Protein AF-A0A6N2AGV8-F1 (afdb_monomer)

Secondary structure (DSSP, 8-state):
-EEETTEEEEEEE--TTEEEEEEE--GGGTPEEEEEEEPPTT---EEEEEEEEEETTEEEEEEEEEETTEEEEEEEEEETTTTEEEEE-GGG--STT-HHHHHHHHHHHHS------

Foldseek 3Di:
DEDAQNWDKDWDDDDLFWTWIWTQDPVVVRDTDIDIQGDDPVRGQFDDWDWYYFDHQ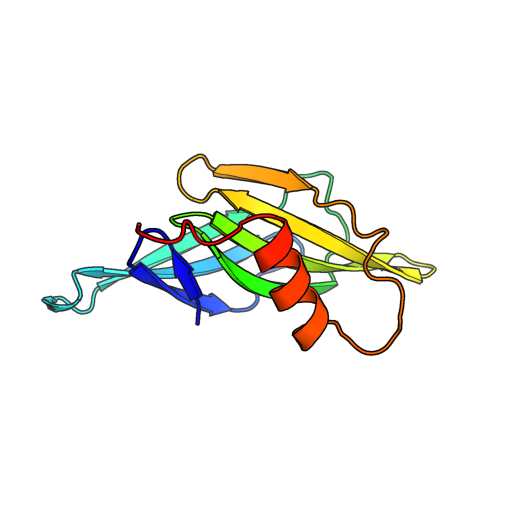KIKIWTFHDDPPDTDIWIWIARNVVSDIDTDDCPVPPDPPPPPPVVVVVSCVVHPDPDPD

Solvent-accessible surface area (backbone atoms only — not comparable to full-atom values): 6928 Å² total; per-residue (Å²): 120,33,53,48,61,93,22,56,24,46,69,51,92,51,60,55,52,34,40,38,36,33,37,49,56,54,75,93,74,71,41,66,44,82,44,76,50,68,56,58,88,88,57,65,53,40,69,50,71,49,78,44,58,71,50,88,26,26,35,35,40,40,38,36,26,56,49,101,86,48,81,45,75,47,36,32,40,36,33,68,84,76,73,43,80,44,82,44,85,53,86,80,67,67,68,99,83,37,71,71,69,45,46,55,55,48,49,43,72,77,53,64,79,78,75,88,123

Mean predicted aligned error: 9.34 Å

Organism: Solanum chilense (NCBI:txid4083)

pLDDT: mean 73.48, std 13.3, range [39.09, 88.62]

Radius of gyration: 15.0 Å; Cα contacts (8 Å, |Δi|>4): 203; chains: 1; bounding box: 50×22×44 Å

Sequence (117 aa):
MIEVNDKLALWWSGSSETVNLRVLGDPQKGKWLKHIIRFPSNMKNVGTYQIYSCCDGEILIFLIRLDDSARSRSCYCHDVRKNTWKYLKTSLFSVKNCVDKGIYTYAETLFPLKKNS

Nearest PDB structures (foldseek):
  4irt-assembly1_A  TM=5.798E-01  e=5.921E-02  Bacteroides ovatus ATCC 8483
  5muk-assembly1_A  TM=5.801E-01  e=2.006E-01  Bacteroides thetaiotaomicron VPI-5482
  5mum-assembly1_A  TM=5.856E-01  e=3.126E-01  Bacteroides intestinalis DSM 17393
  5mvh-assembly1_A  TM=5.774E-01  e=2.241E-01  Bacteroides cellulosilyticus DSM 14838
  5mul-assembly1_A  TM=5.803E-01  e=4.360E-01  Bacteroides thetaiotaomicron VPI-5482

Structure (mmCIF, N/CA/C/O backbone):
data_AF-A0A6N2AGV8-F1
#
_entry.id   AF-A0A6N2AGV8-F1
#
loop_
_atom_site.group_PDB
_atom_site.id
_atom_site.type_symbol
_atom_site.label_atom_id
_atom_site.label_alt_id
_atom_site.label_comp_id
_atom_site.label_asym_id
_atom_site.label_entity_id
_atom_site.label_seq_id
_atom_site.pdbx_PDB_ins_code
_atom_site.Cartn_x
_atom_site.Cartn_y
_atom_site.Cartn_z
_atom_site.occupancy
_atom_site.B_iso_or_equiv
_atom_site.auth_seq_id
_atom_site.auth_comp_id
_atom_site.auth_asym_id
_atom_site.auth_atom_id
_atom_site.pdbx_PDB_model_num
ATOM 1 N N . MET A 1 1 ? -2.867 12.809 2.233 1.00 77.31 1 MET A N 1
ATOM 2 C CA . MET A 1 1 ? -3.807 12.314 3.261 1.00 77.31 1 MET A CA 1
ATOM 3 C C . MET A 1 1 ? -4.672 11.258 2.604 1.00 77.31 1 MET A C 1
ATOM 5 O O . MET A 1 1 ? -5.022 11.459 1.450 1.00 77.31 1 MET A O 1
ATOM 9 N N . ILE A 1 2 ? -4.911 10.136 3.273 1.00 82.56 2 ILE A N 1
ATOM 10 C CA . ILE A 1 2 ? -5.652 8.985 2.743 1.00 82.56 2 ILE A CA 1
ATOM 11 C C . ILE A 1 2 ? -6.597 8.462 3.826 1.00 82.56 2 ILE A C 1
ATOM 13 O O . ILE A 1 2 ? -6.352 8.667 5.008 1.00 82.56 2 ILE A O 1
ATOM 17 N N . GLU A 1 3 ? -7.653 7.782 3.436 1.00 81.88 3 GLU A N 1
ATOM 18 C CA . GLU A 1 3 ? -8.517 6.978 4.292 1.00 81.88 3 GLU A CA 1
ATOM 19 C C . GLU A 1 3 ? -8.026 5.524 4.385 1.00 81.88 3 GLU A C 1
ATOM 21 O O . GLU A 1 3 ? -7.612 4.940 3.380 1.00 81.88 3 GLU A O 1
ATOM 26 N N . VAL A 1 4 ? -8.052 4.956 5.597 1.00 80.88 4 VAL A N 1
ATOM 27 C CA . VAL A 1 4 ? -7.706 3.562 5.914 1.00 80.88 4 VAL A CA 1
ATOM 28 C C . VAL A 1 4 ? -8.672 3.045 6.981 1.00 80.88 4 VAL A C 1
ATOM 30 O O . VAL A 1 4 ? -8.603 3.501 8.119 1.00 80.88 4 VAL A O 1
ATOM 33 N N . ASN A 1 5 ? -9.520 2.061 6.655 1.00 81.69 5 ASN A N 1
ATOM 34 C CA . ASN A 1 5 ? -10.546 1.517 7.567 1.00 81.69 5 ASN A CA 1
ATOM 35 C C . ASN A 1 5 ? -11.409 2.623 8.207 1.00 81.69 5 ASN A C 1
ATOM 37 O O . ASN A 1 5 ? -11.423 2.742 9.435 1.00 81.69 5 ASN A O 1
ATOM 41 N N . ASP A 1 6 ? -12.025 3.479 7.387 1.00 80.25 6 ASP A N 1
ATOM 42 C CA . ASP A 1 6 ? -12.869 4.612 7.815 1.00 80.25 6 ASP A CA 1
ATOM 43 C C . ASP A 1 6 ? -12.159 5.641 8.712 1.00 80.25 6 ASP A C 1
ATOM 45 O O . ASP A 1 6 ? -12.779 6.454 9.401 1.00 80.25 6 ASP A O 1
ATOM 49 N N . LYS A 1 7 ? -10.823 5.597 8.751 1.00 83.56 7 LYS A N 1
ATOM 50 C CA . LYS A 1 7 ? -9.995 6.500 9.547 1.00 83.56 7 LYS A CA 1
ATOM 51 C C . LYS A 1 7 ? -9.092 7.316 8.656 1.00 83.56 7 LYS A C 1
ATOM 53 O O . LYS A 1 7 ? -8.474 6.820 7.714 1.00 83.56 7 LYS A O 1
ATOM 58 N N . LEU A 1 8 ? -8.948 8.577 9.033 1.00 87.06 8 LEU A N 1
ATOM 59 C CA . LEU A 1 8 ? -8.008 9.475 8.396 1.00 87.06 8 LEU A CA 1
ATOM 60 C C . LEU A 1 8 ? -6.575 9.023 8.676 1.00 87.06 8 LEU A C 1
ATOM 62 O O . LEU A 1 8 ? -6.201 8.782 9.823 1.00 87.06 8 LEU A O 1
ATOM 66 N N . ALA A 1 9 ? -5.750 8.964 7.643 1.00 87.94 9 ALA A N 1
ATOM 67 C CA . ALA A 1 9 ? -4.344 8.640 7.752 1.00 87.94 9 ALA A CA 1
ATOM 68 C C . ALA A 1 9 ? -3.463 9.652 7.013 1.00 87.94 9 ALA A C 1
ATOM 70 O O . ALA A 1 9 ? -3.725 10.102 5.891 1.00 87.94 9 ALA A O 1
ATOM 71 N N . LEU A 1 10 ? -2.360 9.996 7.664 1.00 88.12 10 LEU A N 1
ATOM 72 C CA . LEU A 1 10 ? -1.269 10.758 7.083 1.00 88.12 10 LEU A CA 1
ATOM 73 C C . LEU A 1 10 ? -0.161 9.785 6.711 1.00 88.12 10 LEU A C 1
ATOM 75 O O . LEU A 1 10 ? 0.236 8.949 7.522 1.00 88.12 10 LEU A O 1
ATOM 79 N N . TRP A 1 11 ? 0.349 9.915 5.496 1.00 86.06 11 TRP A N 1
ATOM 80 C CA . TRP A 1 11 ? 1.526 9.189 5.050 1.00 86.06 11 TRP A CA 1
ATOM 81 C C . TRP A 1 11 ? 2.649 10.182 4.786 1.00 86.06 11 TRP A C 1
ATOM 83 O O . TRP A 1 11 ? 2.403 11.329 4.409 1.00 86.06 11 TRP A O 1
ATOM 93 N N . TRP A 1 12 ? 3.878 9.736 4.991 1.00 82.31 12 TRP A N 1
ATOM 94 C CA . TRP A 1 12 ? 5.069 10.463 4.574 1.00 82.31 12 TRP A CA 1
ATOM 95 C C . TRP A 1 12 ? 6.098 9.475 4.034 1.00 82.31 12 TRP A C 1
ATOM 97 O O . TRP A 1 12 ? 5.968 8.255 4.212 1.00 82.31 12 TRP A O 1
ATOM 107 N N . SER A 1 13 ? 7.097 9.996 3.322 1.00 70.31 13 SER A N 1
ATOM 108 C CA . SER A 1 13 ? 8.187 9.176 2.806 1.00 70.31 13 SER A CA 1
ATOM 109 C C . SER A 1 13 ? 8.873 8.417 3.952 1.00 70.31 13 SER A C 1
ATOM 111 O O . SER A 1 13 ? 9.219 8.981 4.991 1.00 70.31 13 SER A O 1
ATOM 113 N N . GLY A 1 14 ? 9.001 7.103 3.795 1.00 73.81 14 GLY A N 1
ATOM 114 C CA . GLY A 1 14 ? 9.839 6.239 4.609 1.00 73.81 14 GLY A CA 1
ATOM 115 C C . GLY A 1 14 ? 11.170 6.002 3.907 1.00 73.81 14 GLY A C 1
ATOM 116 O O . GLY A 1 14 ? 11.690 6.892 3.236 1.00 73.81 14 GLY A O 1
ATOM 117 N N . SER A 1 15 ? 11.735 4.812 4.087 1.00 81.50 15 SER A N 1
ATOM 118 C CA . SER A 1 15 ? 12.939 4.386 3.366 1.00 81.50 15 SER A CA 1
ATOM 119 C C . SER A 1 15 ? 12.592 3.748 2.014 1.00 81.50 15 SER A C 1
ATOM 121 O O . SER A 1 15 ? 11.425 3.584 1.663 1.00 81.50 15 SER A O 1
ATOM 123 N N . SER A 1 16 ? 13.609 3.288 1.284 1.00 80.94 16 SER A N 1
ATOM 124 C CA . SER A 1 16 ? 13.455 2.407 0.115 1.00 80.94 16 SER A CA 1
ATOM 125 C C . SER A 1 16 ? 12.772 1.063 0.423 1.00 80.94 16 SER A C 1
ATOM 127 O O . SER A 1 16 ? 12.499 0.292 -0.493 1.00 80.94 16 SER A O 1
ATOM 129 N N . GLU A 1 17 ? 12.489 0.771 1.694 1.00 85.19 17 GLU A N 1
ATOM 130 C CA . GLU A 1 17 ? 11.925 -0.497 2.170 1.00 85.19 17 GLU A CA 1
ATOM 131 C C . GLU A 1 17 ? 10.604 -0.316 2.924 1.00 85.19 17 GLU A C 1
ATOM 133 O O . GLU A 1 17 ? 9.941 -1.298 3.266 1.00 85.19 17 GLU A O 1
ATOM 138 N N . THR A 1 18 ? 10.224 0.925 3.243 1.00 87.94 18 THR A N 1
ATOM 139 C CA . THR A 1 18 ? 9.104 1.179 4.147 1.00 87.94 18 THR A CA 1
ATOM 140 C C . THR A 1 18 ? 8.307 2.420 3.792 1.00 87.94 18 THR A C 1
ATOM 142 O O . THR A 1 18 ? 8.824 3.413 3.290 1.00 87.94 18 THR A O 1
ATOM 145 N N . VAL A 1 19 ? 7.035 2.382 4.171 1.00 87.69 19 VAL A N 1
ATOM 146 C CA . VAL A 1 19 ? 6.149 3.538 4.245 1.00 87.69 19 VAL A CA 1
ATOM 147 C C . VAL A 1 19 ? 5.794 3.777 5.700 1.00 87.6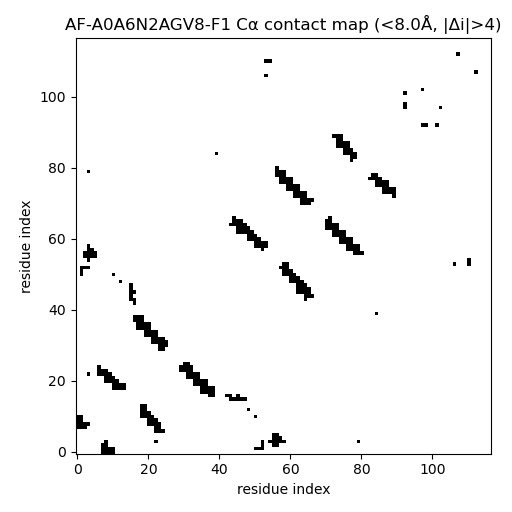9 19 VAL A C 1
ATOM 149 O O . VAL A 1 19 ? 5.389 2.856 6.413 1.00 87.69 19 VAL A O 1
ATOM 152 N N . ASN A 1 20 ? 5.871 5.034 6.125 1.00 88.25 20 ASN A N 1
ATOM 153 C CA . ASN A 1 20 ? 5.350 5.440 7.418 1.00 88.25 20 ASN A CA 1
ATOM 154 C C . ASN A 1 20 ? 3.929 5.997 7.286 1.00 88.25 20 ASN A C 1
ATOM 156 O O . ASN A 1 20 ? 3.645 6.832 6.425 1.00 88.25 20 ASN A O 1
ATOM 160 N N . LEU A 1 21 ? 3.060 5.562 8.193 1.00 87.81 21 LEU A N 1
ATOM 161 C CA . LEU A 1 21 ? 1.677 5.994 8.319 1.00 87.81 21 LEU A CA 1
ATOM 162 C C . LEU A 1 21 ? 1.390 6.436 9.753 1.00 87.81 21 LEU A C 1
ATOM 164 O O . LEU A 1 21 ? 1.871 5.850 10.724 1.00 87.81 21 LEU A O 1
ATOM 168 N N . ARG A 1 22 ? 0.549 7.456 9.891 1.00 88.06 22 ARG A N 1
ATOM 169 C CA . ARG A 1 22 ? -0.148 7.790 11.131 1.00 88.06 22 ARG A CA 1
ATOM 170 C C . ARG A 1 22 ? -1.630 7.695 10.864 1.00 88.06 22 ARG A C 1
ATOM 172 O O . ARG A 1 22 ? -2.142 8.468 10.066 1.00 88.06 22 ARG A O 1
ATOM 179 N N . VAL A 1 23 ? -2.294 6.768 11.537 1.00 87.69 23 VAL A N 1
ATOM 180 C CA . VAL A 1 23 ? -3.745 6.605 11.463 1.00 87.69 23 VAL A CA 1
ATOM 181 C C . VAL A 1 23 ? -4.353 7.331 12.653 1.00 87.69 23 VAL A C 1
ATOM 183 O O . VAL A 1 23 ? -3.893 7.168 13.787 1.00 87.69 23 VAL A O 1
ATOM 186 N N . LEU A 1 24 ? -5.354 8.164 12.397 1.00 84.81 24 LEU A N 1
ATOM 187 C CA . LEU A 1 24 ? -6.115 8.831 13.437 1.00 84.81 24 LEU A CA 1
ATOM 188 C C . LEU A 1 24 ? -6.841 7.756 14.247 1.00 84.81 24 LEU A C 1
ATOM 190 O O . LEU A 1 24 ? -7.639 6.987 13.715 1.00 84.81 24 LEU A O 1
ATOM 194 N N . GLY A 1 25 ? -6.488 7.656 15.524 1.00 82.31 25 GLY A N 1
ATOM 195 C CA . GLY A 1 25 ? -7.120 6.757 16.474 1.00 82.31 25 GLY A CA 1
ATOM 196 C C . GLY A 1 25 ? -8.460 7.327 16.919 1.00 82.31 25 GLY A C 1
ATOM 197 O O . GLY A 1 25 ? -9.360 7.520 16.114 1.00 82.31 25 GLY A O 1
ATOM 198 N N . ASP A 1 26 ? -8.592 7.588 18.215 1.00 78.56 26 ASP A N 1
ATOM 199 C CA . ASP A 1 26 ? -9.756 8.284 18.762 1.00 78.56 26 ASP A CA 1
ATOM 200 C C . ASP A 1 26 ? -9.660 9.790 18.432 1.00 78.56 26 ASP A C 1
ATOM 202 O O . ASP A 1 26 ? -8.747 10.454 18.950 1.00 78.56 26 ASP A O 1
ATOM 206 N N . PRO A 1 27 ? -10.567 10.342 17.597 1.00 71.38 27 PRO A N 1
ATOM 207 C CA . PRO A 1 27 ? -10.546 11.753 17.221 1.00 71.38 27 PRO A CA 1
ATOM 208 C C . PRO A 1 27 ? -10.731 12.681 18.423 1.00 71.38 27 PRO A C 1
ATOM 210 O O . PRO A 1 27 ? -10.122 13.746 18.462 1.00 71.38 27 PRO A O 1
ATOM 213 N N . GLN A 1 28 ? -11.502 12.264 19.437 1.00 76.06 28 GLN A N 1
ATOM 214 C CA . GLN A 1 28 ? -11.740 13.076 20.634 1.00 76.06 28 GLN A CA 1
ATOM 215 C C . GLN A 1 28 ? -10.511 13.160 21.539 1.00 76.06 28 GLN A C 1
ATOM 217 O O . GLN A 1 28 ? -10.359 14.111 22.300 1.00 76.06 28 GLN A O 1
ATOM 222 N N . LYS A 1 29 ? -9.604 12.183 21.443 1.00 79.44 29 LYS A N 1
ATOM 223 C CA . LYS A 1 29 ? -8.347 12.166 22.204 1.00 79.44 29 LYS A CA 1
ATOM 224 C C . LYS A 1 29 ? -7.152 12.682 21.399 1.00 79.44 29 LYS A C 1
ATOM 226 O O . LYS A 1 29 ? -6.044 12.699 21.931 1.00 79.44 29 LYS A O 1
ATOM 231 N N . GLY A 1 30 ? -7.338 13.027 20.119 1.00 73.50 30 GLY A N 1
ATOM 232 C CA . GLY A 1 30 ? -6.270 13.490 19.223 1.00 73.50 30 GLY A CA 1
ATOM 233 C C . GLY A 1 30 ? -5.111 12.497 19.051 1.00 73.50 30 GLY A C 1
ATOM 234 O O . GLY A 1 30 ? -3.995 12.894 18.707 1.00 73.50 30 GLY A O 1
ATOM 235 N N . LYS A 1 31 ? -5.329 11.204 19.331 1.00 85.19 31 LYS A N 1
ATOM 236 C CA . LYS A 1 31 ? -4.256 10.201 19.333 1.00 85.19 31 LYS A CA 1
ATOM 237 C C . LYS A 1 31 ? -3.994 9.695 17.920 1.00 85.19 31 LYS A C 1
ATOM 239 O O . LYS A 1 31 ? -4.875 9.115 17.295 1.00 85.19 31 LYS A O 1
ATOM 244 N N . TRP A 1 32 ? -2.756 9.836 17.456 1.00 87.00 32 TRP A N 1
ATOM 245 C CA . TRP A 1 32 ? -2.286 9.267 16.194 1.00 87.00 32 TRP A CA 1
ATOM 246 C C . TRP A 1 32 ? -1.500 7.983 16.450 1.00 87.00 32 TRP A C 1
ATOM 248 O O . TRP A 1 32 ? -0.514 7.993 17.188 1.00 87.00 32 TRP A O 1
ATOM 258 N N . LEU A 1 33 ? -1.911 6.885 15.822 1.00 87.88 33 LEU A N 1
ATOM 259 C CA . LEU A 1 33 ? -1.223 5.600 15.905 1.00 87.88 33 LEU A CA 1
ATOM 260 C C . LEU A 1 33 ? -0.203 5.490 14.776 1.00 87.88 33 LEU A C 1
ATOM 262 O O . LEU A 1 33 ? -0.536 5.702 13.611 1.00 87.88 33 LEU A O 1
ATOM 266 N N . LYS A 1 34 ? 1.048 5.168 15.115 1.00 87.94 34 LYS A N 1
ATOM 267 C CA . LYS A 1 34 ? 2.114 4.959 14.131 1.00 87.94 34 LYS A CA 1
ATOM 268 C C . LYS A 1 34 ? 2.001 3.554 13.539 1.00 87.94 34 LYS A C 1
ATOM 270 O O . LYS A 1 34 ? 2.024 2.574 14.273 1.00 87.94 34 LYS A O 1
ATOM 275 N N . HIS A 1 35 ? 1.979 3.477 12.216 1.00 86.31 35 HIS A N 1
ATOM 276 C CA . HIS A 1 35 ? 2.035 2.244 11.441 1.00 86.31 35 HIS A CA 1
ATOM 277 C C . HIS A 1 35 ? 3.221 2.307 10.476 1.00 86.31 35 HIS A C 1
ATOM 279 O O . HIS A 1 35 ? 3.508 3.354 9.896 1.00 86.31 35 HIS A O 1
ATOM 285 N N . ILE A 1 36 ? 3.927 1.190 10.317 1.00 88.06 36 ILE A N 1
ATOM 286 C CA . ILE A 1 36 ? 5.015 1.057 9.346 1.00 88.06 36 ILE A CA 1
ATOM 287 C C . ILE A 1 36 ? 4.636 -0.080 8.413 1.00 88.06 36 ILE A C 1
ATOM 289 O O . ILE A 1 36 ? 4.551 -1.231 8.840 1.00 88.06 36 ILE A O 1
ATOM 293 N N . ILE A 1 37 ? 4.415 0.249 7.148 1.00 87.50 37 ILE A N 1
ATOM 294 C CA . ILE A 1 37 ? 4.197 -0.735 6.097 1.00 87.50 37 ILE A CA 1
ATOM 295 C C . ILE A 1 37 ? 5.558 -1.076 5.511 1.00 87.50 37 ILE A C 1
ATOM 297 O O . ILE A 1 37 ? 6.288 -0.193 5.065 1.00 87.50 37 ILE A O 1
ATOM 301 N N . ARG A 1 38 ? 5.906 -2.360 5.520 1.00 88.62 38 ARG A N 1
ATOM 302 C CA . ARG A 1 38 ? 7.145 -2.860 4.922 1.00 88.62 38 ARG A CA 1
ATOM 303 C C . ARG A 1 38 ? 6.870 -3.330 3.508 1.00 88.62 38 ARG A C 1
ATOM 305 O O . ARG A 1 38 ? 5.915 -4.077 3.291 1.00 88.62 38 ARG A O 1
ATOM 312 N N . PHE A 1 39 ? 7.710 -2.918 2.568 1.00 86.62 39 PHE A N 1
ATOM 313 C CA . PHE A 1 39 ? 7.642 -3.450 1.221 1.00 86.62 39 PHE A CA 1
ATOM 314 C C . PHE A 1 39 ? 8.005 -4.945 1.227 1.00 86.62 39 PHE A C 1
ATOM 316 O O . PHE A 1 39 ? 8.879 -5.373 1.985 1.00 86.62 39 PHE A O 1
ATOM 323 N N . PRO A 1 40 ? 7.339 -5.762 0.399 1.00 84.25 40 PRO A N 1
ATOM 324 C CA . PRO A 1 40 ? 7.748 -7.129 0.126 1.00 84.25 40 PRO A CA 1
ATOM 325 C C . PRO A 1 40 ? 9.203 -7.192 -0.342 1.00 84.25 40 PRO A C 1
ATOM 327 O O . PRO A 1 40 ? 9.667 -6.323 -1.075 1.00 84.25 40 PRO A O 1
ATOM 330 N N . SER A 1 41 ? 9.908 -8.262 0.020 1.00 82.44 41 SER A N 1
ATOM 331 C CA . SER A 1 41 ? 11.343 -8.443 -0.257 1.00 82.44 41 SER A CA 1
ATOM 332 C C . SER A 1 41 ? 11.715 -8.455 -1.747 1.00 82.44 41 SER A C 1
ATOM 334 O O . SER A 1 41 ? 12.869 -8.218 -2.106 1.00 82.44 41 SER A O 1
ATOM 336 N N . ASN A 1 42 ? 10.750 -8.718 -2.631 1.00 79.19 42 ASN A N 1
ATOM 337 C CA . ASN A 1 42 ? 10.929 -8.641 -4.081 1.00 79.19 42 ASN A CA 1
ATOM 338 C C . ASN A 1 42 ? 10.818 -7.206 -4.637 1.00 79.19 42 ASN A C 1
ATOM 340 O O . ASN A 1 42 ? 11.063 -6.993 -5.824 1.00 79.19 42 ASN A O 1
ATOM 344 N N . MET A 1 43 ? 10.458 -6.220 -3.811 1.00 79.75 43 MET A N 1
ATOM 345 C CA . MET A 1 43 ? 10.471 -4.804 -4.163 1.00 79.75 43 MET A CA 1
ATOM 346 C C . MET A 1 43 ? 11.810 -4.186 -3.761 1.00 79.75 43 MET A C 1
ATOM 348 O O . MET A 1 43 ? 11.965 -3.663 -2.663 1.00 79.75 43 MET A O 1
ATOM 352 N N . LYS A 1 44 ? 12.792 -4.252 -4.659 1.00 74.81 44 LYS A N 1
ATOM 353 C CA . LYS A 1 44 ? 14.098 -3.613 -4.460 1.00 74.81 44 LYS A CA 1
ATOM 354 C C . LYS A 1 44 ? 14.143 -2.244 -5.135 1.00 74.81 44 LYS A C 1
ATOM 356 O O . LYS A 1 44 ? 13.352 -1.968 -6.039 1.00 74.81 44 LYS A O 1
ATOM 361 N N . ASN A 1 45 ? 15.070 -1.404 -4.678 1.00 76.44 45 ASN A N 1
ATOM 362 C CA . ASN A 1 45 ? 15.403 -0.113 -5.285 1.00 76.44 45 ASN A CA 1
ATOM 363 C C . ASN A 1 45 ? 14.196 0.825 -5.477 1.00 76.44 45 ASN A C 1
ATOM 365 O O . ASN A 1 45 ? 14.051 1.490 -6.506 1.00 76.44 45 ASN A O 1
ATOM 369 N N . VAL A 1 46 ? 13.292 0.876 -4.493 1.00 78.94 46 VAL A N 1
ATOM 370 C CA . VAL A 1 46 ? 12.185 1.839 -4.506 1.00 78.94 46 VAL A CA 1
ATOM 371 C C . VAL A 1 46 ? 12.759 3.242 -4.310 1.00 78.94 46 VAL A C 1
ATOM 373 O O . VAL A 1 46 ? 13.286 3.548 -3.243 1.00 78.94 46 VAL A O 1
ATOM 376 N N . GLY A 1 47 ? 12.672 4.084 -5.342 1.00 74.81 47 GLY A N 1
ATOM 377 C CA . GLY A 1 47 ? 13.192 5.451 -5.296 1.00 74.81 47 GLY A CA 1
ATOM 378 C C . GLY A 1 47 ? 12.160 6.446 -4.795 1.00 74.81 47 GLY A C 1
ATOM 379 O O . GLY A 1 47 ? 12.391 7.165 -3.828 1.00 74.81 47 GLY A O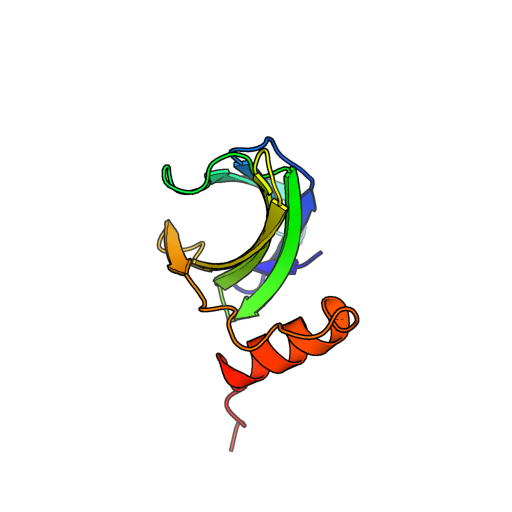 1
ATOM 380 N N . THR A 1 48 ? 11.002 6.488 -5.449 1.00 77.62 48 THR A N 1
ATOM 381 C CA . THR A 1 48 ? 9.889 7.355 -5.052 1.00 77.62 48 THR A CA 1
ATOM 382 C C . THR A 1 48 ? 8.575 6.607 -5.157 1.00 77.62 48 THR A C 1
ATOM 384 O O . THR A 1 48 ? 8.449 5.637 -5.905 1.00 77.62 48 THR A O 1
ATOM 387 N N . TYR A 1 49 ? 7.581 7.034 -4.386 1.00 80.50 49 TYR A N 1
ATOM 388 C CA . TYR A 1 49 ? 6.260 6.433 -4.430 1.00 80.50 49 TYR A CA 1
ATOM 389 C C . TYR A 1 49 ? 5.167 7.440 -4.083 1.00 80.50 49 TYR A C 1
ATOM 391 O O . TYR A 1 49 ? 5.415 8.458 -3.436 1.00 80.50 49 TYR A O 1
ATOM 399 N N . GLN A 1 50 ? 3.950 7.133 -4.514 1.00 79.31 50 GLN A N 1
ATOM 400 C CA . GLN A 1 50 ? 2.726 7.847 -4.172 1.00 79.31 5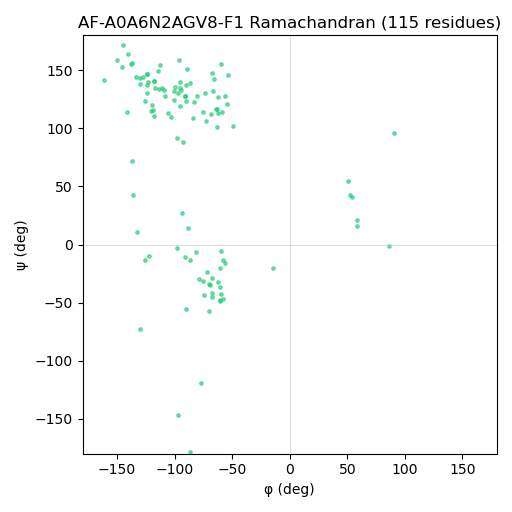0 GLN A CA 1
ATOM 401 C C . GLN A 1 50 ? 1.726 6.866 -3.570 1.00 79.31 50 GLN A C 1
ATOM 403 O O . GLN A 1 50 ? 1.697 5.691 -3.944 1.00 79.31 50 GLN A O 1
ATOM 408 N N . ILE A 1 51 ? 0.920 7.350 -2.627 1.00 81.62 51 ILE A N 1
ATOM 409 C CA . ILE A 1 51 ? -0.082 6.540 -1.936 1.00 81.62 51 ILE A CA 1
ATOM 410 C C . ILE A 1 51 ? -1.448 7.176 -2.104 1.00 81.62 51 ILE A C 1
ATOM 412 O O . ILE A 1 51 ? -1.622 8.365 -1.822 1.00 81.62 51 ILE A O 1
ATOM 416 N N . TYR A 1 52 ? -2.401 6.351 -2.514 1.00 78.12 52 TYR A N 1
ATOM 417 C CA . TYR A 1 52 ? -3.782 6.726 -2.758 1.00 78.12 52 TYR A CA 1
ATOM 418 C C . TYR A 1 52 ? -4.713 5.847 -1.925 1.00 78.12 52 TYR A C 1
ATOM 420 O O . TYR A 1 52 ? -4.434 4.668 -1.683 1.00 78.12 52 TYR A O 1
ATOM 428 N N . SER A 1 53 ? -5.831 6.429 -1.499 1.00 75.94 53 SER A N 1
ATOM 429 C CA . SER A 1 53 ? -6.962 5.655 -0.994 1.00 75.94 53 SER A CA 1
ATOM 430 C C . SER A 1 53 ? -7.585 4.846 -2.114 1.00 75.94 53 SER A C 1
ATOM 432 O O . SER A 1 53 ? -7.585 5.275 -3.267 1.00 75.94 53 SER A O 1
ATOM 434 N N . CYS A 1 54 ? -8.106 3.680 -1.759 1.00 70.81 54 CYS A N 1
ATOM 435 C CA . CYS A 1 54 ? -8.726 2.782 -2.710 1.00 70.81 54 CYS A CA 1
ATOM 436 C C . CYS A 1 54 ? -10.102 2.341 -2.223 1.00 70.81 54 CYS A C 1
ATOM 438 O O . CYS A 1 54 ? -11.116 2.802 -2.734 1.00 70.81 54 CYS A O 1
ATOM 440 N N . CYS A 1 55 ? -10.123 1.475 -1.212 1.00 69.12 55 CYS A N 1
ATOM 441 C CA . CYS A 1 55 ? -11.320 0.896 -0.608 1.00 69.12 55 CYS A CA 1
ATOM 442 C C . CYS A 1 55 ? -11.108 0.716 0.889 1.00 69.12 55 CYS A C 1
ATOM 444 O O . CYS A 1 55 ? -9.981 0.840 1.371 1.00 69.12 55 CYS A O 1
ATOM 446 N N . ASP A 1 56 ? -12.167 0.363 1.612 1.00 72.12 56 ASP A N 1
ATOM 447 C CA . ASP A 1 56 ? -12.155 0.150 3.058 1.00 72.12 56 ASP A CA 1
ATOM 448 C C . ASP A 1 56 ? -11.000 -0.765 3.489 1.00 72.12 56 ASP A C 1
ATOM 450 O O . ASP A 1 56 ? -11.048 -1.992 3.349 1.00 72.12 56 ASP A O 1
ATOM 454 N N . GLY A 1 57 ? -9.940 -0.149 4.018 1.00 69.81 57 GLY A N 1
ATOM 455 C CA . GLY A 1 57 ? -8.760 -0.837 4.549 1.00 69.81 57 GLY A CA 1
ATOM 456 C C . GLY A 1 57 ? -7.671 -1.190 3.542 1.00 69.81 57 GLY A C 1
ATOM 457 O O . GLY A 1 57 ? -6.634 -1.721 3.946 1.00 69.81 57 GLY A O 1
ATOM 458 N N . GLU A 1 58 ? -7.873 -0.880 2.265 1.00 78.06 58 GLU A N 1
ATOM 459 C CA . GLU A 1 58 ? -6.908 -1.093 1.193 1.00 78.06 58 GLU A CA 1
ATOM 460 C C . GLU A 1 58 ? -6.330 0.237 0.704 1.00 78.06 58 GLU A C 1
ATOM 462 O O . GLU A 1 58 ? -7.051 1.199 0.429 1.00 78.06 58 GLU A O 1
ATOM 467 N N . ILE A 1 59 ? -5.006 0.282 0.560 1.00 81.19 59 ILE A N 1
ATOM 468 C CA . ILE A 1 59 ? -4.296 1.436 0.008 1.00 81.19 59 ILE A CA 1
ATOM 469 C C . ILE A 1 59 ? -3.571 1.049 -1.275 1.00 81.19 59 ILE A C 1
ATOM 471 O O . ILE A 1 59 ? -2.967 -0.022 -1.379 1.00 81.19 59 ILE A O 1
ATOM 475 N N . LEU A 1 60 ? -3.591 1.952 -2.249 1.00 78.19 60 LEU A N 1
ATOM 476 C CA . LEU A 1 60 ? -2.810 1.824 -3.469 1.00 78.19 60 LEU A CA 1
ATOM 477 C C . LEU A 1 60 ? -1.465 2.505 -3.279 1.00 78.19 60 LEU A C 1
ATOM 479 O O . LEU A 1 60 ? -1.394 3.675 -2.909 1.00 78.19 60 LEU A O 1
ATOM 483 N N . ILE A 1 61 ? -0.396 1.775 -3.568 1.00 79.81 61 ILE A N 1
ATOM 484 C CA . ILE A 1 61 ? 0.975 2.262 -3.522 1.00 79.81 61 ILE A CA 1
ATOM 485 C C . ILE A 1 61 ? 1.542 2.171 -4.936 1.00 79.81 61 ILE A C 1
ATOM 487 O O . ILE A 1 61 ? 1.777 1.087 -5.481 1.00 79.81 61 ILE A O 1
ATOM 491 N N . PHE A 1 62 ? 1.757 3.335 -5.538 1.00 76.56 62 PHE A N 1
ATOM 492 C CA . PHE A 1 62 ? 2.386 3.469 -6.840 1.00 76.56 62 PHE A CA 1
ATOM 493 C C . PHE A 1 62 ? 3.874 3.741 -6.649 1.00 76.56 62 PHE A C 1
ATOM 495 O O . PHE A 1 62 ? 4.255 4.733 -6.037 1.00 76.56 62 PHE A O 1
ATOM 502 N N . LEU A 1 63 ? 4.717 2.851 -7.158 1.00 76.00 63 LEU A N 1
ATOM 503 C CA . LEU A 1 63 ? 6.158 2.849 -6.945 1.00 76.00 63 LEU A CA 1
ATOM 504 C C . LEU A 1 63 ? 6.882 3.209 -8.243 1.00 76.00 63 LEU A C 1
ATOM 506 O O . LEU A 1 63 ? 6.613 2.638 -9.304 1.00 76.00 63 LEU A O 1
ATOM 510 N N . ILE A 1 64 ? 7.862 4.097 -8.134 1.00 69.12 64 ILE A N 1
ATOM 511 C CA . ILE A 1 64 ? 8.896 4.329 -9.138 1.00 69.12 64 ILE A CA 1
ATOM 512 C C . ILE A 1 64 ? 10.164 3.654 -8.619 1.00 69.12 64 ILE A C 1
ATOM 514 O O . ILE A 1 64 ? 10.770 4.090 -7.635 1.00 69.12 64 ILE A O 1
ATOM 518 N N . ARG A 1 65 ? 10.551 2.562 -9.277 1.00 71.44 65 ARG A N 1
ATOM 519 C CA . ARG A 1 65 ? 11.808 1.868 -9.004 1.00 71.44 65 ARG A CA 1
ATOM 520 C C . ARG A 1 65 ? 12.922 2.494 -9.824 1.00 71.44 65 ARG A C 1
ATOM 522 O O . ARG A 1 65 ? 12.732 2.841 -10.994 1.00 71.44 65 ARG A O 1
ATOM 529 N N . LEU A 1 66 ? 14.070 2.641 -9.185 1.00 63.03 66 LEU A N 1
ATOM 530 C 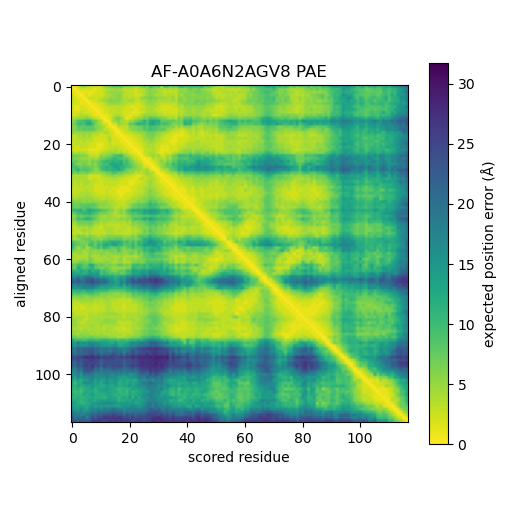CA . LEU A 1 66 ? 15.304 3.071 -9.816 1.00 63.03 66 LEU A CA 1
ATOM 531 C C . LEU A 1 66 ? 16.099 1.800 -10.116 1.00 63.03 66 LEU A C 1
ATOM 533 O O . LEU A 1 66 ? 16.800 1.307 -9.244 1.00 63.03 66 LEU A O 1
ATOM 537 N N . ASP A 1 67 ? 15.933 1.229 -11.308 1.00 64.88 67 ASP A N 1
ATOM 538 C CA . ASP A 1 67 ? 16.893 0.234 -11.796 1.00 64.88 67 ASP A CA 1
ATOM 539 C C . ASP A 1 67 ? 18.014 0.939 -12.560 1.00 64.88 67 ASP A C 1
ATOM 541 O O . ASP A 1 67 ? 17.786 1.984 -13.177 1.00 64.88 67 ASP A O 1
ATOM 545 N N . ASP A 1 68 ? 19.204 0.330 -12.553 1.00 54.81 68 ASP A N 1
ATOM 546 C CA . ASP A 1 68 ? 20.462 0.881 -13.086 1.00 54.81 68 ASP A CA 1
ATOM 547 C C . ASP A 1 68 ? 20.398 1.308 -14.566 1.00 54.81 68 ASP A C 1
ATOM 549 O O . ASP A 1 68 ? 21.252 2.056 -15.036 1.00 54.81 68 ASP A O 1
ATOM 553 N N . SER A 1 69 ? 19.381 0.869 -15.314 1.00 57.94 69 SER A N 1
ATOM 554 C CA . SER A 1 69 ? 19.211 1.184 -16.740 1.00 57.94 69 SER A CA 1
ATOM 555 C C . SER A 1 69 ? 17.858 1.800 -17.120 1.00 57.94 69 SER A C 1
ATOM 557 O O . SER A 1 69 ? 17.732 2.335 -18.223 1.00 57.94 69 SER A O 1
ATOM 559 N N . ALA A 1 70 ? 16.840 1.777 -16.245 1.00 58.38 70 ALA A N 1
ATOM 560 C CA . ALA A 1 70 ? 15.520 2.334 -16.553 1.00 58.38 70 ALA A CA 1
ATOM 561 C C . ALA A 1 70 ? 14.674 2.617 -15.300 1.00 58.38 70 ALA A C 1
ATOM 563 O O . ALA A 1 70 ? 14.599 1.819 -14.367 1.00 58.38 70 ALA A O 1
ATOM 564 N N . ARG A 1 71 ? 13.926 3.730 -15.319 1.00 64.44 71 ARG A N 1
ATOM 565 C CA . ARG A 1 71 ? 12.860 3.984 -14.336 1.00 64.44 71 ARG A CA 1
ATOM 566 C C . ARG A 1 71 ? 11.674 3.070 -14.643 1.00 64.44 71 ARG A C 1
ATOM 568 O O . ARG A 1 71 ? 10.937 3.333 -15.594 1.00 64.44 71 ARG A O 1
ATOM 575 N N . SER A 1 72 ? 11.463 2.030 -13.839 1.00 71.69 72 SER A N 1
ATOM 576 C CA . SER A 1 72 ? 10.288 1.161 -13.963 1.00 71.69 72 SER A CA 1
ATOM 577 C C . SER A 1 72 ? 9.176 1.610 -13.007 1.00 71.69 72 SER A C 1
ATOM 579 O O . SER A 1 72 ? 9.420 2.042 -11.879 1.00 71.69 72 SER A O 1
ATOM 581 N N . ARG A 1 73 ? 7.924 1.564 -13.476 1.00 74.69 73 ARG A N 1
ATOM 582 C CA . ARG A 1 73 ? 6.733 1.934 -12.693 1.00 74.69 73 ARG A CA 1
ATOM 583 C C . ARG A 1 73 ? 5.949 0.681 -12.337 1.00 74.69 73 ARG A C 1
ATOM 585 O O . ARG A 1 73 ? 5.613 -0.109 -13.217 1.00 74.69 73 ARG A O 1
ATOM 592 N N . SER A 1 74 ? 5.643 0.507 -11.058 1.00 77.12 74 SER A N 1
ATOM 593 C CA . SER A 1 74 ? 4.868 -0.626 -10.548 1.00 77.12 74 SER A CA 1
ATOM 594 C C . SER A 1 74 ? 3.738 -0.137 -9.654 1.00 77.12 74 SER A C 1
ATOM 596 O O . SER A 1 74 ? 3.920 0.804 -8.891 1.00 77.12 74 SER A O 1
ATOM 598 N N . CYS A 1 75 ? 2.583 -0.791 -9.717 1.00 79.94 75 CYS A N 1
ATOM 599 C CA . CYS A 1 75 ? 1.443 -0.486 -8.862 1.00 79.94 75 CYS A CA 1
ATOM 600 C C . CYS A 1 75 ? 1.132 -1.695 -7.986 1.00 79.94 75 CYS A C 1
ATOM 602 O O . CYS A 1 75 ? 1.107 -2.832 -8.464 1.00 79.94 75 CYS A O 1
ATOM 604 N N . TYR A 1 76 ? 0.911 -1.449 -6.702 1.00 83.62 76 TYR A N 1
ATOM 605 C CA . TYR A 1 76 ? 0.541 -2.474 -5.744 1.00 83.62 76 TYR A CA 1
ATOM 606 C C . TYR A 1 76 ? -0.627 -2.002 -4.893 1.00 83.62 76 TYR A C 1
ATOM 608 O O . TYR A 1 76 ? -0.703 -0.834 -4.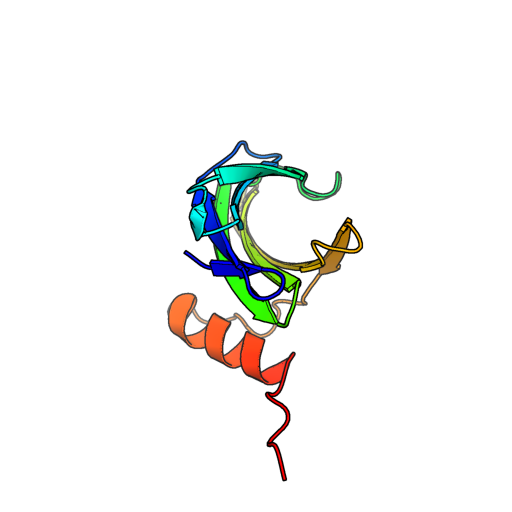526 1.00 83.62 76 TYR A O 1
ATOM 616 N N . CYS A 1 77 ? -1.514 -2.928 -4.554 1.00 84.25 77 CYS A N 1
ATOM 617 C CA . CYS A 1 77 ? -2.508 -2.738 -3.511 1.00 84.25 77 CYS A CA 1
ATOM 618 C C . CYS A 1 77 ? -2.021 -3.423 -2.232 1.00 84.25 77 CYS A C 1
ATOM 620 O O . CYS A 1 77 ? -1.512 -4.548 -2.286 1.00 84.25 77 CYS A O 1
ATOM 622 N N . HIS A 1 78 ? -2.162 -2.740 -1.102 1.00 85.75 78 HIS A N 1
ATOM 623 C CA . HIS A 1 78 ? -1.869 -3.269 0.219 1.00 85.75 78 HIS A CA 1
ATOM 624 C C . HIS A 1 78 ? -3.130 -3.248 1.087 1.00 85.75 78 HIS A C 1
ATOM 626 O O . HIS A 1 78 ? -3.676 -2.180 1.360 1.00 85.75 78 HIS A O 1
ATOM 632 N N . ASP A 1 79 ? -3.562 -4.422 1.550 1.00 85.31 79 ASP A N 1
ATOM 633 C CA . ASP A 1 79 ? -4.609 -4.546 2.571 1.00 85.31 79 ASP A CA 1
ATOM 634 C C . ASP A 1 79 ? -3.958 -4.393 3.948 1.00 85.31 79 ASP A C 1
ATOM 636 O O . ASP A 1 79 ? -3.237 -5.286 4.408 1.00 85.31 79 ASP A O 1
ATOM 640 N N . VAL A 1 80 ? -4.228 -3.264 4.607 1.00 81.81 80 VAL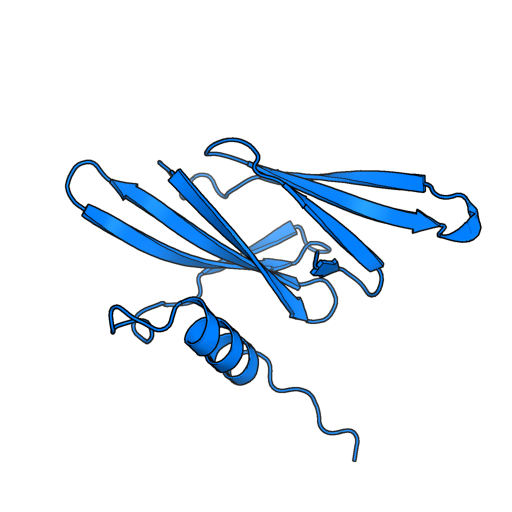 A N 1
ATOM 641 C CA . VAL A 1 80 ? -3.642 -2.902 5.906 1.00 81.81 80 VAL A CA 1
ATOM 642 C C . VAL A 1 80 ? -4.127 -3.833 7.021 1.00 81.81 80 VAL A C 1
ATOM 644 O O . VAL A 1 80 ? -3.400 -4.069 7.984 1.00 81.81 80 VAL A O 1
ATOM 647 N N . ARG A 1 81 ? -5.339 -4.393 6.911 1.00 81.69 81 ARG A N 1
ATOM 648 C CA . ARG A 1 81 ? -5.916 -5.286 7.934 1.00 81.69 81 ARG A CA 1
ATOM 649 C C . ARG A 1 81 ? -5.261 -6.656 7.896 1.00 81.69 81 ARG A C 1
ATOM 651 O O . ARG A 1 81 ? -4.973 -7.238 8.937 1.00 81.69 81 ARG A O 1
ATOM 658 N N . LYS A 1 82 ? -5.059 -7.175 6.683 1.00 84.88 82 LYS A N 1
ATOM 659 C CA . LYS A 1 82 ? -4.498 -8.513 6.456 1.00 84.88 82 LYS A CA 1
ATOM 660 C C . LYS A 1 82 ? -2.979 -8.499 6.324 1.00 84.88 82 LYS A C 1
ATOM 662 O O . LYS A 1 82 ? -2.369 -9.562 6.320 1.00 84.88 82 LYS A O 1
ATOM 667 N N . ASN A 1 83 ? -2.376 -7.316 6.197 1.00 84.31 83 ASN A N 1
ATOM 668 C CA . ASN A 1 83 ? -0.964 -7.135 5.877 1.00 84.31 83 ASN A CA 1
ATOM 669 C C . ASN A 1 83 ? -0.559 -7.916 4.609 1.00 84.31 83 ASN A C 1
ATOM 671 O O . ASN A 1 83 ? 0.482 -8.571 4.557 1.00 84.31 83 ASN A O 1
ATOM 675 N N . THR A 1 84 ? -1.415 -7.876 3.585 1.00 88.19 84 THR A N 1
ATOM 676 C CA . THR A 1 84 ? -1.201 -8.600 2.320 1.00 88.19 84 THR A CA 1
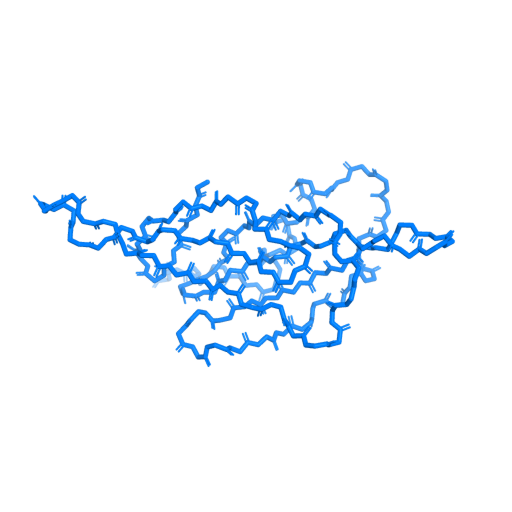ATOM 677 C C . THR A 1 84 ? -0.968 -7.636 1.169 1.00 88.19 84 THR A C 1
ATOM 679 O O . THR A 1 84 ? -1.389 -6.482 1.211 1.00 88.19 84 THR A O 1
ATOM 682 N N . TRP A 1 85 ? -0.268 -8.115 0.143 1.00 88.06 85 TRP A N 1
ATOM 683 C CA . TRP A 1 85 ? 0.114 -7.330 -1.024 1.00 88.06 85 TRP A CA 1
ATOM 684 C C . TRP A 1 85 ? -0.383 -7.989 -2.300 1.00 88.06 85 TRP A C 1
ATOM 686 O O . TRP A 1 85 ? -0.225 -9.194 -2.491 1.00 88.06 85 TRP A O 1
ATOM 696 N N . LYS A 1 86 ? -0.914 -7.176 -3.209 1.00 86.81 86 LYS A N 1
ATOM 697 C CA . LYS A 1 86 ? -1.342 -7.596 -4.541 1.00 86.81 86 LYS A CA 1
ATOM 698 C C . LYS A 1 86 ? -0.663 -6.723 -5.585 1.00 86.81 86 LYS A C 1
ATOM 700 O O . LYS A 1 86 ? -0.793 -5.502 -5.556 1.00 86.81 86 LYS A O 1
ATOM 705 N N . TYR A 1 87 ? 0.061 -7.343 -6.513 1.00 83.62 87 TYR A N 1
ATOM 706 C CA . TYR A 1 87 ? 0.588 -6.630 -7.675 1.00 83.62 87 TYR A CA 1
ATOM 707 C C . TYR A 1 87 ? -0.545 -6.322 -8.651 1.00 83.62 87 TYR A C 1
ATOM 709 O O . TYR A 1 87 ? -1.320 -7.210 -9.012 1.00 83.62 87 TYR A O 1
ATOM 717 N N . LEU A 1 88 ? -0.626 -5.069 -9.084 1.00 76.31 88 LEU A N 1
ATOM 718 C CA . LEU A 1 88 ? -1.585 -4.618 -10.076 1.00 76.31 88 LEU A CA 1
ATOM 719 C C . LEU A 1 88 ? -0.836 -4.399 -11.385 1.00 76.31 88 LEU A C 1
ATOM 721 O O . LEU A 1 88 ? 0.050 -3.550 -11.483 1.00 76.31 88 LEU A O 1
ATOM 725 N N . LYS A 1 89 ? -1.146 -5.232 -12.382 1.00 68.81 89 LYS A N 1
ATOM 726 C CA . LYS A 1 89 ? -0.411 -5.268 -13.646 1.00 68.81 89 LYS A CA 1
ATOM 727 C C . LYS A 1 89 ? -0.564 -3.929 -14.364 1.00 68.81 89 LYS A C 1
ATOM 729 O O . LYS A 1 89 ? -1.661 -3.552 -14.768 1.00 68.81 89 LYS A O 1
ATOM 734 N N . THR A 1 90 ? 0.551 -3.224 -14.540 1.00 62.25 90 THR A N 1
ATOM 735 C CA . THR A 1 90 ? 0.563 -1.844 -15.034 1.00 62.25 90 THR A CA 1
ATOM 736 C C . THR A 1 90 ? 0.629 -1.719 -16.557 1.00 62.25 90 THR A C 1
ATOM 738 O O . THR A 1 90 ? 0.863 -0.625 -17.062 1.00 62.25 90 THR A O 1
ATOM 741 N N . SER A 1 91 ? 0.387 -2.794 -17.317 1.00 57.69 91 SER A N 1
ATOM 742 C CA . SER A 1 91 ? 0.388 -2.760 -18.792 1.00 57.69 91 SER A CA 1
ATOM 743 C C . SER A 1 91 ? -0.615 -1.759 -19.391 1.00 57.69 91 SER A C 1
ATOM 745 O O . SER A 1 91 ? -0.514 -1.435 -20.567 1.00 57.69 91 SER A O 1
ATOM 747 N N . LEU A 1 92 ? -1.547 -1.247 -18.579 1.00 49.50 92 LEU A N 1
ATOM 748 C CA . LEU A 1 92 ? -2.501 -0.188 -18.921 1.00 49.50 92 LEU A CA 1
ATOM 749 C C . LEU A 1 92 ? -1.966 1.245 -18.705 1.00 49.50 92 LEU A C 1
ATOM 751 O O . LEU A 1 92 ? -2.560 2.184 -19.214 1.00 49.50 92 LEU A O 1
ATOM 755 N N . PHE A 1 93 ? -0.845 1.435 -17.996 1.00 52.69 93 PHE A N 1
ATOM 756 C CA . PHE A 1 93 ? -0.229 2.750 -17.730 1.00 52.69 93 PHE A CA 1
ATOM 757 C C . PHE A 1 93 ? 0.847 3.127 -18.758 1.00 52.69 93 PHE A C 1
ATOM 759 O O . PHE A 1 93 ? 1.784 3.877 -18.451 1.00 52.69 93 PHE A O 1
ATOM 766 N N . SER A 1 94 ? 0.742 2.607 -19.985 1.00 45.22 94 SER A N 1
ATOM 767 C CA . SER A 1 94 ? 1.432 3.250 -21.098 1.00 45.22 94 SER A CA 1
ATOM 768 C C . SER A 1 94 ? 0.899 4.686 -21.197 1.00 45.22 94 SER A C 1
ATOM 770 O O . SER A 1 94 ? -0.205 4.985 -20.762 1.00 45.22 94 SER A O 1
ATOM 772 N N . VAL A 1 95 ? 1.685 5.596 -21.756 1.00 41.78 95 VAL A N 1
ATOM 773 C CA . VAL A 1 95 ? 1.380 7.032 -21.881 1.00 41.78 95 VAL A CA 1
ATOM 774 C C . VAL A 1 95 ? 1.869 7.889 -20.704 1.00 41.78 95 VAL A C 1
ATOM 776 O O . VAL A 1 95 ? 1.229 8.106 -19.678 1.00 41.78 95 VAL A O 1
ATOM 779 N N . LYS A 1 96 ? 3.055 8.444 -20.971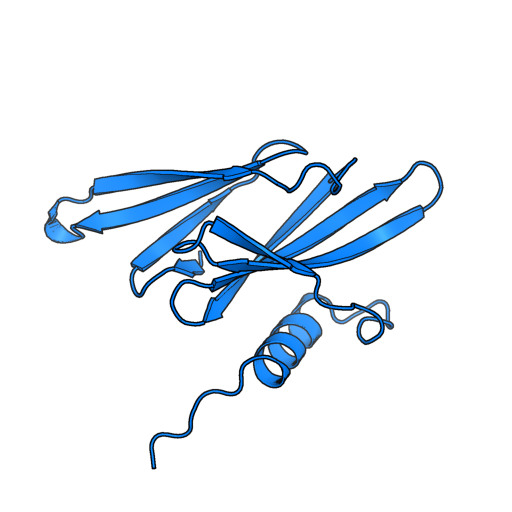 1.00 42.09 96 LYS A N 1
ATOM 780 C CA . LYS A 1 96 ? 3.774 9.600 -20.413 1.00 42.09 96 LYS A CA 1
ATOM 781 C C . LYS A 1 96 ? 3.042 10.629 -19.527 1.00 42.09 96 LYS A C 1
ATOM 783 O O . LYS A 1 96 ? 3.756 11.288 -18.786 1.00 42.09 96 LYS A O 1
ATOM 788 N N . ASN A 1 97 ? 1.716 10.780 -19.519 1.00 39.09 97 ASN A N 1
ATOM 789 C CA . ASN A 1 97 ? 1.062 11.995 -19.002 1.00 39.09 97 ASN A CA 1
ATOM 790 C C . ASN A 1 97 ? -0.120 11.807 -18.034 1.00 39.09 97 ASN A C 1
ATOM 792 O O . ASN A 1 97 ? -0.800 12.784 -17.733 1.00 39.09 97 ASN A O 1
ATOM 796 N N . CYS A 1 98 ? -0.399 10.611 -17.512 1.00 42.53 98 CYS A N 1
ATOM 797 C CA . CYS A 1 98 ? -1.610 10.424 -16.696 1.00 42.53 98 CYS A CA 1
ATOM 798 C C . CYS A 1 98 ? -1.387 9.600 -15.427 1.00 42.53 98 CYS A C 1
ATOM 800 O O . CYS A 1 98 ? -2.217 8.763 -15.103 1.00 42.53 98 CYS A O 1
ATOM 802 N N . VAL A 1 99 ? -0.297 9.826 -14.686 1.00 51.91 99 VAL A N 1
ATOM 803 C CA . VAL A 1 99 ? -0.144 9.182 -13.366 1.00 51.91 99 VAL A CA 1
ATOM 804 C C . VAL A 1 99 ? -1.290 9.627 -12.452 1.00 51.91 99 VAL A C 1
ATOM 806 O O . VAL A 1 99 ? -2.013 8.775 -11.960 1.00 51.91 99 VAL A O 1
ATOM 809 N N . ASP A 1 100 ? -1.590 10.925 -12.360 1.00 50.91 100 ASP A N 1
ATOM 810 C CA . ASP A 1 100 ? -2.674 11.373 -11.475 1.00 50.91 100 ASP A CA 1
ATOM 811 C C . ASP A 1 100 ? -4.068 10.971 -11.987 1.00 50.91 100 ASP A C 1
ATOM 813 O O . ASP A 1 100 ? -4.774 10.234 -11.309 1.00 50.91 100 ASP A O 1
ATOM 817 N N . LYS A 1 101 ? -4.474 11.360 -13.206 1.00 52.59 101 LYS A N 1
ATOM 818 C CA . LYS A 1 101 ? -5.821 11.019 -13.729 1.00 52.59 101 LYS A CA 1
ATOM 819 C C . LYS A 1 101 ? -6.011 9.525 -14.030 1.00 52.59 101 LYS A C 1
ATOM 821 O O . LYS A 1 101 ? -7.105 8.990 -13.856 1.00 52.59 101 LYS A O 1
ATOM 826 N N . GLY A 1 102 ? -4.959 8.853 -14.491 1.00 56.12 102 GLY A N 1
ATOM 827 C CA . GLY A 1 102 ? -5.004 7.441 -14.860 1.00 56.12 102 GLY A CA 1
ATOM 828 C C . GLY A 1 102 ? -5.018 6.515 -13.650 1.00 56.12 102 GLY A C 1
ATOM 829 O O . GLY A 1 102 ? -5.667 5.478 -13.719 1.00 56.12 102 GLY A O 1
ATOM 830 N N . ILE A 1 103 ? -4.380 6.887 -12.530 1.00 60.41 103 ILE A N 1
ATOM 831 C CA . ILE A 1 103 ? -4.450 6.091 -11.296 1.00 60.41 103 ILE A CA 1
ATOM 832 C C . ILE A 1 103 ? -5.854 6.114 -10.705 1.00 60.41 103 ILE A C 1
ATOM 834 O O . ILE A 1 103 ? -6.348 5.042 -10.372 1.00 60.41 103 ILE A O 1
ATOM 838 N N . TYR A 1 104 ? -6.513 7.276 -10.623 1.00 58.81 104 TYR A N 1
ATOM 839 C CA . TYR A 1 104 ? -7.895 7.329 -10.129 1.00 58.81 104 TYR A CA 1
ATOM 840 C C . TYR A 1 104 ? -8.833 6.503 -11.013 1.00 58.81 104 TYR A C 1
ATOM 842 O O . TYR A 1 104 ? -9.536 5.636 -10.506 1.00 58.81 104 TYR A O 1
ATOM 850 N N . THR A 1 105 ? -8.748 6.673 -12.336 1.00 60.12 105 THR A N 1
ATOM 851 C CA . THR A 1 105 ? -9.561 5.890 -13.285 1.00 60.12 105 THR A CA 1
ATOM 852 C C . THR A 1 105 ? -9.284 4.386 -13.152 1.00 60.12 105 THR A C 1
ATOM 854 O O . THR A 1 105 ? -10.200 3.572 -13.139 1.00 60.12 105 THR A O 1
ATOM 857 N N . TYR A 1 106 ? -8.018 3.983 -13.017 1.00 63.28 106 TYR A N 1
ATOM 858 C CA . TYR A 1 106 ? -7.656 2.576 -12.852 1.00 63.28 106 TYR A CA 1
ATOM 859 C C . TYR A 1 106 ? -8.140 2.003 -11.515 1.00 63.28 106 TYR A C 1
ATOM 861 O O . TYR A 1 106 ? -8.671 0.893 -11.483 1.00 63.28 106 TYR A O 1
ATOM 869 N N . ALA A 1 107 ? -8.004 2.760 -10.426 1.00 63.00 107 ALA A N 1
ATOM 870 C CA . ALA A 1 107 ? -8.531 2.386 -9.121 1.00 63.00 107 ALA A CA 1
ATOM 871 C C . ALA A 1 107 ? -10.049 2.162 -9.192 1.00 63.00 107 ALA A C 1
ATOM 873 O O . ALA A 1 107 ? -10.520 1.110 -8.773 1.00 63.00 107 ALA A O 1
ATOM 874 N N . GLU A 1 108 ? -10.794 3.069 -9.828 1.00 65.12 108 GLU A N 1
ATOM 875 C CA . GLU A 1 108 ? -12.239 2.920 -10.049 1.00 65.12 108 GLU A CA 1
ATOM 876 C C . GLU A 1 108 ? -12.590 1.673 -10.880 1.00 65.12 108 GLU A C 1
ATOM 878 O O . GLU A 1 108 ? -13.579 1.003 -10.587 1.00 65.12 108 GLU A O 1
ATOM 883 N N . THR A 1 109 ? -11.780 1.304 -11.885 1.00 64.75 109 THR A N 1
ATOM 884 C CA . THR A 1 109 ? -12.018 0.067 -12.664 1.00 64.75 109 THR A CA 1
ATOM 885 C C . THR A 1 109 ? -11.752 -1.210 -11.872 1.00 64.75 109 THR A C 1
ATOM 887 O O . THR A 1 109 ? -12.419 -2.221 -12.088 1.00 64.75 109 THR A O 1
ATOM 890 N N . LEU A 1 110 ? -10.766 -1.189 -10.974 1.00 65.12 110 LEU A N 1
ATOM 891 C CA . LEU A 1 110 ? -10.432 -2.339 -10.138 1.00 65.12 110 LEU A CA 1
ATOM 892 C C . LEU A 1 110 ? -11.398 -2.495 -8.968 1.00 65.12 110 LEU A C 1
ATOM 894 O O . LEU A 1 110 ? -11.621 -3.613 -8.501 1.00 65.12 110 LEU A O 1
ATOM 898 N N . PHE A 1 111 ? -11.948 -1.376 -8.507 1.00 66.12 111 PHE A N 1
ATOM 899 C CA . PHE A 1 111 ? -12.784 -1.297 -7.329 1.00 66.12 111 PHE A CA 1
ATOM 900 C C . PHE A 1 111 ? -13.998 -0.401 -7.593 1.00 66.12 111 PHE A C 1
ATOM 902 O O . PHE A 1 111 ? -14.079 0.722 -7.090 1.00 66.12 111 PHE A O 1
ATOM 909 N N . PRO A 1 112 ? -14.957 -0.875 -8.403 1.00 61.97 112 PRO A N 1
ATOM 910 C CA . PRO A 1 112 ? -16.145 -0.098 -8.695 1.00 61.97 112 PRO A CA 1
ATOM 911 C C . PRO A 1 112 ? -16.920 0.149 -7.400 1.00 61.97 112 PRO A C 1
ATOM 913 O O . PRO A 1 112 ? -17.255 -0.792 -6.673 1.00 61.97 112 PRO A O 1
ATOM 916 N N . LEU A 1 113 ? -17.228 1.418 -7.125 1.00 61.50 113 LEU A N 1
ATOM 917 C CA . LEU A 1 113 ? -18.139 1.787 -6.046 1.00 61.50 113 LEU A CA 1
ATOM 918 C C . LEU A 1 113 ? -19.450 1.026 -6.261 1.00 61.50 113 LEU A C 1
ATOM 920 O O . LEU A 1 113 ? -20.088 1.159 -7.312 1.00 61.50 113 LEU A O 1
ATOM 924 N N . LYS A 1 114 ? -19.858 0.208 -5.282 1.00 56.78 114 LYS A N 1
ATOM 925 C CA . LYS A 1 114 ? -21.198 -0.381 -5.299 1.00 56.78 114 LYS A CA 1
ATOM 926 C C . LYS A 1 114 ? -22.182 0.782 -5.322 1.00 56.78 114 LYS A C 1
ATOM 928 O O . LYS A 1 114 ? -22.249 1.556 -4.372 1.00 56.78 114 LYS A O 1
ATOM 933 N N . LYS A 1 115 ? -22.924 0.930 -6.422 1.00 47.59 115 LYS A N 1
ATOM 934 C CA . LYS A 1 115 ? -24.085 1.817 -6.434 1.00 47.59 115 LYS A CA 1
ATOM 935 C C . LYS A 1 115 ? -25.051 1.252 -5.403 1.00 47.59 115 LYS A C 1
ATOM 937 O O . LYS A 1 115 ? -25.535 0.139 -5.583 1.00 47.59 115 LYS A O 1
ATOM 942 N N . ASN A 1 116 ? -25.270 1.990 -4.322 1.00 43.19 116 ASN A N 1
ATOM 943 C CA . ASN A 1 116 ? -26.357 1.702 -3.401 1.00 43.19 116 ASN A CA 1
ATOM 944 C C . ASN A 1 116 ? -27.656 1.886 -4.195 1.00 43.19 116 ASN A C 1
ATOM 946 O O . ASN A 1 116 ? -28.035 3.013 -4.510 1.00 43.19 116 ASN A O 1
ATOM 950 N N . SER A 1 117 ? -28.232 0.765 -4.625 1.00 39.19 117 SER A N 1
ATOM 951 C CA . SER A 1 117 ? -29.584 0.648 -5.172 1.00 39.19 117 SER A CA 1
ATOM 952 C C . SER A 1 117 ? -30.606 0.633 -4.051 1.00 39.19 117 SER A C 1
ATOM 954 O O . SER A 1 117 ? -30.330 -0.097 -3.069 1.00 39.19 117 SER A O 1
#